Protein AF-A0A258HIW6-F1 (afdb_monomer_lite)

Secondary structure (DSSP, 8-state):
-HHHHHHHSTTHHHHHHHHHHHHHHTT-S--HHHHGGGEEEEEETTEEEEEE--SS-TT-HHHHHHHHHHHHHHHHHHHHHHHTSS---HHHHHHHHHHHHHHHHHHHHHHHHT--

Radius of gyration: 18.86 Å; chains: 1; bounding box: 55×35×41 Å

Organism: NCBI:txid74313

pLDDT: mean 73.28, std 13.44, range [46.88, 96.0]

Sequence (116 aa):
MVKA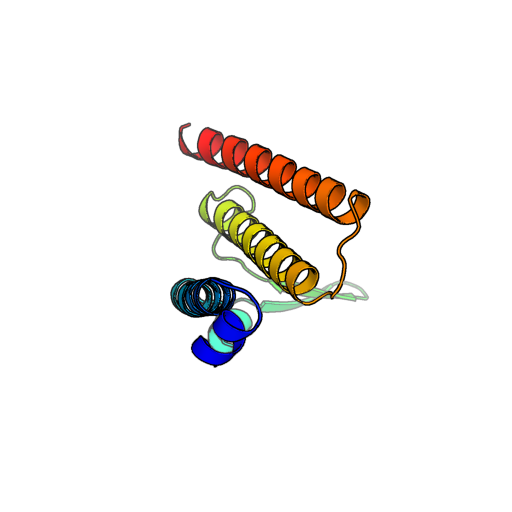LNDLQPDSGDLINDAYEAAIDFGAHPNPRSIFPHVRAGDKDDYYVVRLITLYSTDQFEAKRALLAAVEYGIAIAIVGIRAKATASQELADKLNGVIDLRDSLEAEIRMMAAG

Foldseek 3Di:
DLVVVCVVPNPLSVLVVVLVVVCVVVPVPPDVVVFVVQWDWDDDDPDIDIDRNDPDDPLDLVVLVVVLVVLVSVLSVLVSVQVPDPDHDPVSVVVSVVSVVVSVVSVVVSVVSVVD

Structure (mmCIF, N/CA/C/O backbone):
data_AF-A0A258HIW6-F1
#
_entry.id   AF-A0A258HIW6-F1
#
loop_
_atom_site.group_PDB
_atom_site.id
_atom_site.type_symbol
_atom_site.label_atom_id
_atom_site.label_alt_id
_atom_site.label_comp_id
_atom_site.label_asym_id
_atom_site.label_entity_id
_atom_site.label_seq_id
_atom_site.pdbx_PDB_ins_code
_atom_site.Cartn_x
_atom_site.Cartn_y
_atom_site.Cartn_z
_atom_site.occupancy
_atom_site.B_iso_or_equiv
_atom_site.auth_seq_id
_atom_site.auth_comp_id
_atom_site.auth_asym_id
_atom_site.auth_atom_id
_atom_site.pdbx_PDB_model_num
ATOM 1 N N . MET A 1 1 ? -17.437 -15.418 3.360 1.00 58.97 1 MET A N 1
ATOM 2 C CA . MET A 1 1 ? -16.303 -14.782 4.063 1.00 58.97 1 MET A CA 1
ATOM 3 C C . MET A 1 1 ? -16.619 -13.328 4.400 1.00 58.97 1 MET A C 1
ATOM 5 O O . MET A 1 1 ? -16.669 -13.027 5.581 1.00 58.97 1 MET A O 1
ATOM 9 N N . VAL A 1 2 ? -16.970 -12.492 3.412 1.00 68.75 2 VAL A N 1
ATOM 10 C CA . VAL A 1 2 ? -17.427 -11.092 3.585 1.00 68.75 2 VAL A CA 1
ATOM 11 C C . VAL A 1 2 ? -18.474 -10.921 4.695 1.00 68.75 2 VAL A C 1
ATOM 13 O O . VAL A 1 2 ? -18.218 -10.229 5.672 1.00 68.75 2 VAL A O 1
ATOM 16 N N . LYS A 1 3 ? -19.601 -11.650 4.623 1.00 67.31 3 LYS A N 1
ATOM 17 C CA . LYS A 1 3 ? -20.663 -11.591 5.645 1.00 67.31 3 LYS A CA 1
ATOM 18 C C . LYS A 1 3 ? -20.158 -11.854 7.073 1.00 67.31 3 LYS A C 1
ATOM 20 O O . LYS A 1 3 ? -20.517 -11.125 7.980 1.00 67.31 3 LYS A O 1
ATOM 25 N N . ALA A 1 4 ? -19.309 -12.863 7.270 1.00 60.47 4 ALA A N 1
ATOM 26 C CA . ALA A 1 4 ? -18.799 -13.216 8.598 1.00 60.47 4 ALA A CA 1
ATOM 27 C C . ALA A 1 4 ? -17.856 -12.144 9.175 1.00 60.47 4 ALA A C 1
ATOM 29 O O . ALA A 1 4 ? -17.836 -11.934 10.383 1.00 60.47 4 ALA A O 1
ATOM 30 N N . LEU A 1 5 ? -17.092 -11.460 8.316 1.00 55.47 5 LEU A N 1
ATOM 31 C CA . LEU A 1 5 ? -16.237 -10.340 8.712 1.00 55.47 5 LEU A CA 1
ATOM 32 C C . LEU A 1 5 ? -17.064 -9.093 9.034 1.00 55.47 5 LEU A C 1
ATOM 34 O O . LEU A 1 5 ? -16.783 -8.442 10.032 1.00 55.47 5 LEU A O 1
ATOM 38 N N . ASN A 1 6 ? -18.113 -8.816 8.257 1.00 67.44 6 ASN A N 1
ATOM 39 C CA . ASN A 1 6 ? -19.049 -7.724 8.539 1.00 67.44 6 ASN A CA 1
ATOM 40 C C . ASN A 1 6 ? -19.873 -7.965 9.815 1.00 67.44 6 ASN A C 1
ATOM 42 O O . ASN A 1 6 ? -20.139 -7.018 10.548 1.00 67.44 6 ASN A O 1
ATOM 46 N N . ASP A 1 7 ? -20.233 -9.221 10.107 1.00 71.69 7 ASP A N 1
ATOM 47 C CA . ASP A 1 7 ? -20.914 -9.609 11.351 1.00 71.69 7 ASP A CA 1
ATOM 48 C C . ASP A 1 7 ? -20.009 -9.375 12.594 1.00 71.69 7 ASP A C 1
ATOM 50 O O . ASP A 1 7 ? -20.518 -9.113 13.682 1.00 71.69 7 ASP A O 1
ATOM 54 N N . LEU A 1 8 ? -18.676 -9.451 12.442 1.00 67.12 8 LEU A N 1
ATOM 55 C CA . LEU A 1 8 ? -17.676 -9.166 13.490 1.00 67.12 8 LEU A CA 1
ATOM 56 C C . LEU A 1 8 ? -17.354 -7.672 13.614 1.00 67.12 8 LEU A C 1
ATOM 58 O O . LEU A 1 8 ? -17.281 -7.140 14.721 1.00 67.12 8 LEU A O 1
ATOM 62 N N . GLN A 1 9 ? -17.137 -7.007 12.482 1.00 61.69 9 GLN A N 1
ATOM 63 C CA . GLN A 1 9 ? -16.918 -5.573 12.399 1.00 61.69 9 GLN A CA 1
ATOM 64 C C . GLN A 1 9 ? -17.523 -5.042 11.094 1.00 61.69 9 GLN A C 1
ATOM 66 O O . GLN A 1 9 ? -17.031 -5.410 10.021 1.00 61.69 9 GLN A O 1
ATOM 71 N N . PRO A 1 10 ? -18.532 -4.151 11.168 1.00 81.56 10 PRO A N 1
ATOM 72 C CA . PRO A 1 10 ? -19.206 -3.621 9.989 1.00 81.56 10 PRO A CA 1
ATOM 73 C C . PRO A 1 10 ? -18.230 -3.113 8.919 1.00 81.56 10 PRO A C 1
ATOM 75 O O . PRO A 1 10 ? -17.164 -2.572 9.234 1.00 81.56 10 PRO A O 1
ATOM 78 N N . ASP A 1 11 ? -18.593 -3.339 7.657 1.00 77.75 11 ASP A N 1
ATOM 79 C CA . ASP A 1 11 ? -17.909 -2.884 6.435 1.00 77.75 11 ASP A CA 1
ATOM 80 C C . ASP A 1 11 ? -16.480 -3.414 6.209 1.00 77.75 11 ASP A C 1
ATOM 82 O O . ASP A 1 11 ? -15.817 -3.060 5.233 1.00 77.75 11 ASP A O 1
ATOM 86 N N . SER A 1 12 ? -15.951 -4.260 7.096 1.00 67.75 12 SER A N 1
ATOM 87 C CA . SER A 1 12 ? -14.567 -4.745 6.980 1.00 67.75 12 SER A CA 1
ATOM 88 C C . SER A 1 12 ? -14.426 -5.862 5.948 1.00 67.75 12 SER A C 1
ATOM 90 O O . SER A 1 12 ? -13.394 -5.967 5.291 1.00 67.75 12 SER A O 1
ATOM 92 N N . GLY A 1 13 ? -15.463 -6.680 5.779 1.00 69.38 13 GLY A N 1
ATOM 93 C CA . GLY A 1 13 ? -15.533 -7.702 4.743 1.00 69.38 13 GLY A CA 1
ATOM 94 C C . GLY A 1 13 ? -15.593 -7.110 3.338 1.00 69.38 13 GLY A C 1
ATOM 95 O O . GLY A 1 13 ? -14.914 -7.628 2.455 1.00 69.38 13 GLY A O 1
ATOM 96 N N . ASP A 1 14 ? -16.360 -6.034 3.146 1.00 78.19 14 ASP A N 1
ATOM 97 C CA . ASP A 1 14 ? -16.494 -5.369 1.843 1.00 78.19 14 ASP A CA 1
ATOM 98 C C . ASP A 1 14 ? -15.185 -4.670 1.456 1.00 78.19 14 ASP A C 1
ATOM 100 O O . ASP A 1 14 ? -14.655 -4.916 0.378 1.00 78.19 14 ASP A O 1
ATOM 104 N N . LEU A 1 15 ? -14.568 -3.937 2.393 1.00 74.06 15 LEU A N 1
ATOM 105 C CA . LEU A 1 15 ? -13.258 -3.301 2.199 1.00 74.06 15 LEU A CA 1
ATOM 106 C C . LEU A 1 15 ? -12.169 -4.300 1.760 1.00 74.06 15 LEU A C 1
ATOM 108 O O . LEU A 1 15 ? -11.376 -4.014 0.864 1.00 74.06 15 LEU A O 1
ATOM 112 N N . ILE A 1 16 ? -12.110 -5.473 2.400 1.00 69.62 16 ILE A N 1
ATOM 113 C CA . ILE A 1 16 ? -11.128 -6.517 2.065 1.00 69.62 16 ILE A CA 1
ATOM 114 C C . ILE A 1 16 ? -11.404 -7.099 0.676 1.00 69.62 16 ILE A C 1
ATOM 116 O O . ILE A 1 16 ? -10.461 -7.377 -0.065 1.00 69.62 16 ILE A O 1
ATOM 120 N N . ASN A 1 17 ? -12.677 -7.298 0.330 1.00 76.25 17 ASN A N 1
ATOM 121 C CA . ASN A 1 17 ? -13.066 -7.845 -0.963 1.00 76.25 17 ASN A CA 1
ATOM 122 C C . ASN A 1 17 ? -12.743 -6.874 -2.105 1.00 76.25 17 ASN A C 1
ATOM 124 O O . ASN A 1 17 ? -12.138 -7.279 -3.091 1.00 76.25 17 ASN A O 1
ATOM 128 N N . ASP A 1 18 ? -13.058 -5.593 -1.935 1.00 79.88 18 ASP A N 1
ATOM 129 C CA . ASP A 1 18 ? -12.783 -4.562 -2.937 1.00 79.88 18 ASP A CA 1
ATOM 130 C C . ASP A 1 18 ? -11.276 -4.385 -3.165 1.00 79.88 18 ASP A C 1
ATOM 132 O O . ASP A 1 18 ? -10.822 -4.291 -4.305 1.00 79.88 18 ASP A O 1
ATOM 136 N N . ALA A 1 19 ? -10.473 -4.421 -2.096 1.00 65.88 19 ALA A N 1
ATOM 137 C CA . ALA A 1 19 ? -9.015 -4.383 -2.208 1.00 65.88 19 ALA A CA 1
ATOM 138 C C . ALA A 1 19 ? -8.449 -5.621 -2.930 1.00 65.88 19 ALA A C 1
ATOM 140 O O . ALA A 1 19 ? -7.481 -5.511 -3.683 1.00 65.88 19 ALA A O 1
ATOM 141 N N . TYR A 1 20 ? -9.036 -6.800 -2.710 1.00 68.19 20 TYR A N 1
ATOM 142 C CA . TYR A 1 20 ? -8.628 -8.032 -3.383 1.00 68.19 20 TYR A CA 1
ATOM 143 C C . TYR A 1 20 ? -8.933 -8.001 -4.887 1.00 68.19 20 TYR A C 1
ATOM 145 O O . TYR A 1 20 ? -8.045 -8.290 -5.690 1.00 68.19 20 TYR A O 1
ATOM 153 N N . GLU A 1 21 ? -10.149 -7.610 -5.272 1.00 74.94 21 GLU A N 1
ATOM 154 C CA . GLU A 1 21 ? -10.544 -7.493 -6.682 1.00 74.94 21 GLU A CA 1
ATOM 155 C C . GLU A 1 21 ? -9.711 -6.425 -7.406 1.00 74.94 21 GLU A C 1
ATOM 157 O O . GLU A 1 21 ? -9.165 -6.679 -8.480 1.00 74.94 21 GLU A O 1
ATOM 162 N N . ALA A 1 22 ? -9.480 -5.271 -6.771 1.00 69.75 22 ALA A N 1
ATOM 163 C CA . ALA A 1 22 ? -8.602 -4.245 -7.325 1.00 69.75 22 ALA A CA 1
ATOM 164 C C . ALA A 1 22 ? -7.171 -4.773 -7.557 1.00 69.75 22 ALA A C 1
ATOM 166 O O . ALA A 1 22 ? -6.561 -4.499 -8.592 1.00 69.75 22 ALA A O 1
ATOM 167 N N . ALA A 1 23 ? -6.624 -5.584 -6.646 1.00 65.50 23 ALA A N 1
ATOM 168 C CA . ALA A 1 23 ? -5.291 -6.160 -6.816 1.00 65.50 23 ALA A CA 1
ATOM 169 C C . ALA A 1 23 ? -5.204 -7.099 -8.037 1.00 65.50 23 ALA A C 1
ATOM 171 O O . ALA A 1 23 ? -4.158 -7.163 -8.691 1.00 65.50 23 ALA A O 1
ATOM 172 N N . ILE A 1 24 ? -6.294 -7.796 -8.380 1.00 66.12 24 ILE A N 1
ATOM 173 C CA . ILE A 1 24 ? -6.390 -8.608 -9.600 1.00 66.12 24 ILE A CA 1
ATOM 174 C C . ILE A 1 24 ? -6.351 -7.709 -10.841 1.00 66.12 24 ILE A C 1
ATOM 176 O O . ILE A 1 24 ? -5.529 -7.945 -11.732 1.00 66.12 24 ILE A O 1
ATOM 180 N N . ASP A 1 25 ? -7.168 -6.655 -10.871 1.00 68.06 25 ASP A N 1
ATOM 181 C CA . ASP A 1 25 ? -7.259 -5.723 -12.003 1.00 68.06 25 ASP A CA 1
ATOM 182 C C . ASP A 1 25 ? -5.940 -4.982 -12.273 1.00 68.06 25 ASP A C 1
ATOM 184 O O . ASP A 1 25 ? -5.573 -4.739 -13.425 1.00 68.06 25 ASP A O 1
ATOM 188 N N . PHE A 1 26 ? -5.177 -4.675 -11.220 1.00 62.41 26 PHE A N 1
ATOM 189 C CA . PHE A 1 26 ? -3.872 -4.013 -11.322 1.00 62.41 26 PHE A CA 1
ATOM 190 C C . PHE A 1 26 ? -2.684 -4.983 -11.457 1.00 62.41 26 PHE A C 1
ATOM 192 O O . PHE A 1 26 ? -1.527 -4.561 -11.410 1.00 62.41 26 PHE A O 1
ATOM 199 N N . GLY A 1 27 ? -2.940 -6.277 -11.680 1.00 59.59 27 GLY A N 1
ATOM 200 C CA . GLY A 1 27 ? -1.910 -7.245 -12.061 1.00 59.59 27 GLY A CA 1
ATOM 201 C C . GLY A 1 27 ? -1.026 -7.736 -10.912 1.00 59.59 27 GLY A C 1
ATOM 202 O O . GLY A 1 27 ? 0.068 -8.242 -11.164 1.00 59.59 27 GLY A O 1
ATOM 203 N N . ALA A 1 28 ? -1.488 -7.649 -9.661 1.00 62.53 28 ALA A N 1
ATOM 204 C CA . ALA A 1 28 ? -0.757 -8.119 -8.481 1.00 62.53 28 ALA A CA 1
ATOM 205 C 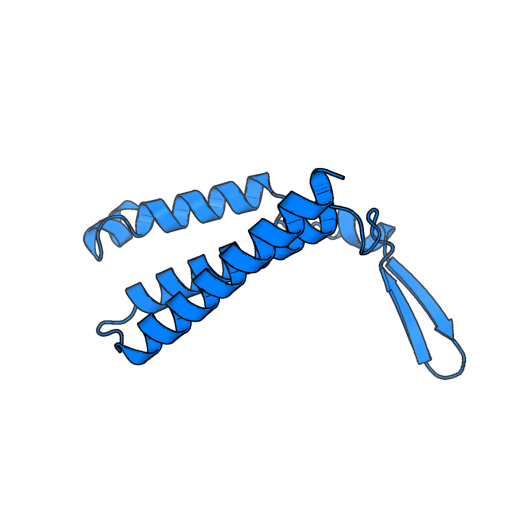C . ALA A 1 28 ? -0.622 -9.653 -8.396 1.00 62.53 28 ALA A C 1
ATOM 207 O O . ALA A 1 28 ? -0.097 -10.170 -7.411 1.00 62.53 28 ALA A O 1
ATOM 208 N N . HIS A 1 29 ? -1.041 -10.404 -9.420 1.00 59.12 29 HIS A N 1
ATOM 209 C CA . HIS A 1 29 ? -0.622 -11.792 -9.556 1.00 59.12 29 HIS A CA 1
ATOM 210 C C . HIS A 1 29 ? 0.840 -11.802 -10.026 1.00 59.12 29 HIS A C 1
ATOM 212 O O . HIS A 1 29 ? 1.094 -11.452 -11.183 1.00 59.12 29 HIS A O 1
ATOM 218 N N . PRO A 1 30 ? 1.824 -12.231 -9.207 1.00 50.50 30 PRO A N 1
ATOM 219 C CA . PRO A 1 30 ? 3.177 -12.415 -9.703 1.00 50.50 30 PRO A CA 1
ATOM 220 C C . PRO A 1 30 ? 3.106 -13.494 -10.783 1.00 50.50 30 PRO A C 1
ATOM 222 O O . PRO A 1 30 ? 2.902 -14.672 -10.500 1.00 50.50 30 PRO A O 1
ATOM 225 N N . ASN A 1 31 ? 3.160 -13.081 -12.046 1.00 54.25 31 ASN A N 1
ATOM 226 C CA . ASN A 1 31 ? 3.247 -13.982 -13.175 1.00 54.25 31 ASN A CA 1
ATOM 227 C C . ASN A 1 31 ? 4.738 -14.159 -13.453 1.00 54.25 31 ASN A C 1
ATOM 229 O O . ASN A 1 31 ? 5.379 -13.238 -13.956 1.00 54.25 31 ASN A O 1
ATOM 233 N N . PRO A 1 32 ? 5.334 -15.324 -13.172 1.00 50.12 32 PRO A N 1
ATOM 234 C CA . PRO A 1 32 ? 6.750 -15.524 -13.450 1.00 50.12 32 PRO A CA 1
ATOM 235 C C . PRO A 1 32 ? 7.079 -15.284 -14.936 1.00 50.12 32 PRO A C 1
ATOM 237 O O . PRO A 1 32 ? 8.182 -14.855 -15.268 1.00 50.12 32 PRO A O 1
ATOM 240 N N . ARG A 1 33 ? 6.097 -15.456 -15.839 1.00 50.62 33 ARG A N 1
ATOM 241 C CA . ARG A 1 33 ? 6.232 -15.141 -17.269 1.00 50.62 33 ARG A CA 1
ATOM 242 C C . ARG A 1 33 ? 6.298 -13.644 -17.587 1.00 50.62 33 ARG A C 1
ATOM 244 O O . ARG A 1 33 ? 6.739 -13.327 -18.682 1.00 50.62 33 ARG A O 1
ATOM 251 N N . SER A 1 34 ? 5.882 -12.738 -16.699 1.00 52.38 34 SER A N 1
ATOM 252 C CA . SER A 1 34 ? 6.038 -11.287 -16.901 1.00 52.38 34 SER A CA 1
ATOM 253 C C . SER A 1 34 ? 7.360 -10.751 -16.344 1.00 52.38 34 SER A C 1
ATOM 255 O O . SER A 1 34 ? 7.859 -9.742 -16.828 1.00 52.38 34 SER A O 1
ATOM 257 N N . ILE A 1 35 ? 7.965 -11.440 -15.370 1.00 52.94 35 ILE A N 1
ATOM 258 C CA . ILE A 1 35 ? 9.213 -11.006 -14.722 1.00 52.94 35 ILE A CA 1
ATOM 259 C C . ILE A 1 35 ? 10.442 -11.624 -15.400 1.00 52.94 35 ILE A C 1
ATOM 261 O O . ILE A 1 35 ? 11.384 -10.910 -15.744 1.00 52.94 35 ILE A O 1
ATOM 265 N N . PHE A 1 36 ? 10.452 -12.940 -15.641 1.00 55.09 36 PHE A N 1
ATOM 266 C CA . PHE A 1 36 ? 11.640 -13.633 -16.158 1.00 55.09 36 PHE A CA 1
ATOM 267 C C . PHE A 1 36 ? 12.147 -13.135 -17.521 1.00 55.09 36 PHE A C 1
ATOM 269 O O . PHE A 1 36 ? 13.365 -13.030 -17.675 1.00 55.09 36 PHE A O 1
ATOM 276 N N . PRO A 1 37 ? 11.297 -12.754 -18.498 1.00 62.00 37 PRO A N 1
ATOM 277 C CA . PRO A 1 37 ? 11.785 -12.209 -19.768 1.00 62.00 37 PRO A CA 1
ATOM 278 C C . PRO A 1 37 ? 12.525 -10.874 -19.623 1.00 62.00 37 PRO A C 1
ATOM 280 O O . PRO A 1 37 ? 13.291 -10.492 -20.514 1.00 62.00 37 PRO A O 1
ATOM 283 N N . HIS A 1 38 ? 12.296 -10.164 -18.519 1.00 57.94 38 HIS A N 1
ATOM 284 C CA . HIS A 1 38 ? 12.830 -8.835 -18.232 1.00 57.94 38 HIS A CA 1
ATOM 285 C C . HIS A 1 38 ? 14.047 -8.871 -17.308 1.00 57.94 38 HIS A C 1
ATOM 287 O O . HIS A 1 38 ? 14.736 -7.868 -17.158 1.00 57.94 38 HIS A O 1
ATOM 293 N N . VAL A 1 39 ? 14.377 -10.031 -16.742 1.00 54.81 39 VAL A N 1
ATOM 294 C CA . VAL A 1 39 ? 15.609 -10.217 -15.979 1.00 54.81 39 VAL A CA 1
ATOM 295 C C . VAL A 1 39 ? 16.763 -10.541 -16.935 1.00 54.81 39 VAL A C 1
ATOM 297 O O . VAL A 1 39 ? 16.671 -11.404 -17.811 1.00 54.81 39 VAL A O 1
ATOM 300 N N . ARG A 1 40 ? 17.879 -9.830 -16.784 1.00 63.62 40 ARG A N 1
ATOM 301 C CA . ARG A 1 40 ? 19.172 -10.145 -17.396 1.00 63.62 40 ARG A CA 1
ATOM 302 C C . ARG A 1 40 ? 20.174 -10.376 -16.278 1.00 63.62 40 ARG A C 1
ATOM 304 O O . ARG A 1 40 ? 20.519 -9.443 -15.560 1.00 63.62 40 ARG A O 1
ATOM 311 N N . ALA A 1 41 ? 20.623 -11.613 -16.137 1.00 64.50 41 ALA A N 1
ATOM 312 C CA . ALA A 1 41 ? 21.734 -11.953 -15.264 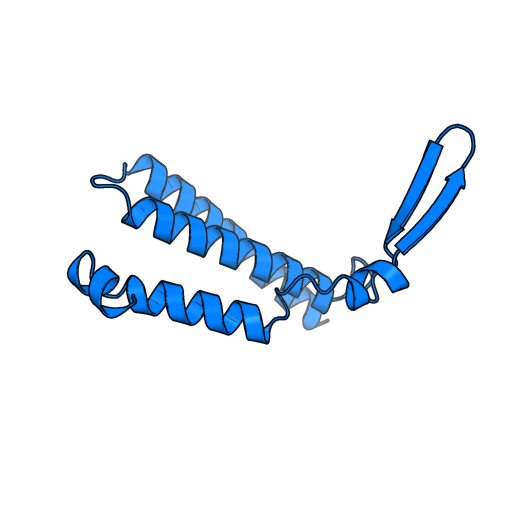1.00 64.50 41 ALA A CA 1
ATOM 313 C C . ALA A 1 41 ? 23.039 -11.929 -16.068 1.00 64.50 41 ALA A C 1
ATOM 315 O O . ALA A 1 41 ? 23.051 -12.299 -17.243 1.00 64.50 41 ALA A O 1
ATOM 316 N N . GLY A 1 42 ? 24.121 -11.484 -15.445 1.00 66.06 42 GLY A N 1
ATOM 317 C CA . GLY A 1 42 ? 25.465 -11.587 -15.995 1.00 66.06 42 GLY A CA 1
ATOM 318 C C . GLY A 1 42 ? 26.511 -11.404 -14.909 1.00 66.06 42 GLY A C 1
ATOM 319 O O . GLY A 1 42 ? 26.238 -10.793 -13.876 1.00 66.06 42 GLY A O 1
ATOM 320 N N . ASP A 1 43 ? 27.703 -11.917 -15.162 1.00 59.47 43 ASP A N 1
ATOM 321 C CA . ASP A 1 43 ? 28.833 -11.765 -14.256 1.00 59.47 43 ASP A CA 1
ATOM 322 C C . ASP A 1 43 ? 29.517 -10.420 -14.498 1.00 59.47 43 ASP A C 1
ATOM 324 O O . ASP A 1 43 ? 29.716 -9.997 -15.644 1.00 59.47 43 ASP A O 1
ATOM 328 N N . LYS A 1 44 ? 29.856 -9.719 -13.415 1.00 63.62 44 LYS A N 1
ATOM 329 C CA . LYS A 1 44 ? 30.719 -8.543 -13.470 1.00 63.62 44 LYS A CA 1
ATOM 330 C C . LYS A 1 44 ? 31.756 -8.636 -12.360 1.00 63.62 44 LYS A C 1
ATOM 332 O O . LYS A 1 44 ? 31.406 -8.565 -11.183 1.00 63.62 44 LYS A O 1
ATOM 337 N N . ASP A 1 45 ? 33.015 -8.743 -12.769 1.00 81.06 45 ASP A N 1
ATOM 338 C CA . ASP A 1 45 ? 34.160 -8.931 -11.879 1.00 81.06 45 ASP A CA 1
ATOM 339 C C . ASP A 1 45 ? 33.923 -10.144 -10.949 1.00 81.06 45 ASP A C 1
ATOM 341 O O . ASP A 1 45 ? 33.759 -11.254 -11.454 1.00 81.06 45 ASP A O 1
ATOM 345 N N . ASP A 1 46 ? 33.824 -9.934 -9.632 1.00 81.81 46 ASP A N 1
ATOM 346 C CA . ASP A 1 46 ? 33.625 -10.988 -8.622 1.00 81.81 46 ASP A CA 1
ATOM 347 C C . ASP A 1 46 ? 32.156 -11.149 -8.161 1.00 81.81 46 ASP A C 1
ATOM 349 O O . ASP A 1 46 ? 31.886 -11.829 -7.165 1.00 81.81 46 ASP A O 1
ATOM 353 N N . TYR A 1 47 ? 31.184 -10.518 -8.837 1.00 46.88 47 TYR A N 1
ATOM 354 C CA . TYR A 1 47 ? 29.777 -10.528 -8.410 1.00 46.88 47 TYR A CA 1
ATOM 355 C C . TYR A 1 47 ? 28.797 -10.862 -9.540 1.00 46.88 47 TYR A C 1
ATOM 357 O O . TYR A 1 47 ? 28.945 -10.435 -10.688 1.00 46.88 47 TYR A O 1
ATOM 365 N N . TYR A 1 48 ? 27.711 -11.544 -9.170 1.00 52.81 48 TYR A N 1
ATOM 366 C CA . TYR A 1 48 ? 26.546 -11.726 -10.031 1.00 52.81 48 TYR A CA 1
ATOM 367 C C . TYR A 1 48 ? 25.718 -10.440 -10.081 1.00 52.81 48 TYR A C 1
ATOM 369 O O . TYR A 1 48 ? 25.220 -9.961 -9.061 1.00 52.81 48 TYR A O 1
ATOM 377 N N . VAL A 1 49 ? 25.521 -9.901 -11.283 1.00 50.84 49 VAL A N 1
ATOM 378 C CA . VAL A 1 49 ? 24.663 -8.740 -11.525 1.00 50.84 49 VAL A CA 1
ATOM 379 C C . VAL A 1 49 ? 23.348 -9.205 -12.129 1.00 50.84 49 VAL A C 1
ATOM 381 O O . VAL A 1 49 ? 23.303 -9.763 -13.224 1.00 50.84 49 VAL A O 1
ATOM 384 N N . VAL A 1 50 ? 22.252 -8.906 -11.436 1.00 54.88 50 VAL A N 1
ATOM 385 C CA . VAL A 1 50 ? 20.892 -9.126 -11.929 1.00 54.88 50 VAL A CA 1
ATOM 386 C C . VAL A 1 50 ? 20.286 -7.771 -12.278 1.00 54.88 50 VAL A C 1
ATOM 388 O O . VAL A 1 50 ? 20.044 -6.941 -11.406 1.00 54.88 50 VAL A O 1
ATOM 391 N N . ARG A 1 51 ? 20.055 -7.527 -13.569 1.00 53.91 51 ARG A N 1
ATOM 392 C CA . ARG A 1 51 ? 19.354 -6.343 -14.074 1.00 53.91 51 ARG A CA 1
ATOM 393 C C . ARG A 1 51 ? 17.911 -6.700 -14.388 1.00 53.91 51 ARG A C 1
ATOM 395 O O . ARG A 1 51 ? 17.657 -7.475 -15.306 1.00 53.91 51 ARG A O 1
ATOM 402 N N . LEU A 1 52 ? 16.975 -6.108 -13.657 1.00 58.50 52 LEU A N 1
ATOM 403 C CA . LEU A 1 52 ? 15.568 -6.103 -14.038 1.00 58.50 52 LEU A CA 1
ATOM 404 C C . LEU A 1 52 ? 15.349 -4.945 -15.018 1.00 58.50 52 LEU A C 1
ATOM 406 O O . LEU A 1 52 ? 15.431 -3.780 -14.637 1.00 58.50 52 LEU A O 1
ATOM 410 N N . ILE A 1 53 ? 15.126 -5.265 -16.289 1.00 59.72 53 ILE A N 1
ATOM 411 C CA . ILE A 1 53 ? 14.769 -4.296 -17.324 1.00 59.72 53 ILE A CA 1
ATOM 412 C C . ILE A 1 53 ? 13.292 -3.973 -17.144 1.00 59.72 53 ILE A C 1
ATOM 414 O O . ILE A 1 53 ? 12.416 -4.677 -17.640 1.00 59.72 53 ILE A O 1
ATOM 418 N N . THR A 1 54 ? 13.007 -2.914 -16.403 1.00 55.28 54 THR A N 1
ATOM 419 C CA . THR A 1 54 ? 11.657 -2.373 -16.336 1.00 55.28 54 THR A CA 1
ATOM 420 C C . THR A 1 54 ? 11.346 -1.667 -17.657 1.00 55.28 54 THR A C 1
ATOM 422 O O . THR A 1 54 ? 12.185 -0.957 -18.209 1.00 55.28 54 THR A O 1
ATOM 425 N N . LEU A 1 55 ? 10.129 -1.849 -18.177 1.00 57.47 55 LEU A N 1
ATOM 426 C CA . LEU A 1 55 ? 9.620 -1.093 -19.336 1.00 57.47 55 LEU A CA 1
ATOM 427 C C . LEU A 1 55 ? 9.611 0.423 -19.086 1.00 57.47 55 LEU A C 1
ATOM 429 O O . LEU A 1 55 ? 9.585 1.213 -20.025 1.00 57.47 55 LEU A O 1
ATOM 433 N N . TYR A 1 56 ? 9.653 0.817 -17.816 1.00 56.88 56 TYR A N 1
ATOM 434 C CA . TYR A 1 56 ? 9.548 2.187 -17.365 1.00 56.88 56 TYR A CA 1
ATOM 435 C C . TYR A 1 56 ? 10.858 2.633 -16.704 1.00 56.88 56 TYR A C 1
ATOM 437 O O . TYR A 1 56 ? 11.368 1.938 -15.822 1.00 56.88 56 TYR A O 1
ATOM 445 N N . SER A 1 57 ? 11.410 3.780 -17.121 1.00 59.31 57 SER A N 1
ATOM 446 C CA . SER A 1 57 ? 12.488 4.446 -16.378 1.00 59.31 57 SER A CA 1
ATOM 447 C C . SER A 1 57 ? 11.967 4.969 -15.035 1.00 59.31 57 SER A C 1
ATOM 449 O O . SER A 1 57 ? 10.760 5.114 -14.844 1.00 59.31 57 SER A O 1
ATOM 451 N N . THR A 1 58 ? 12.871 5.283 -14.105 1.00 59.12 58 THR A N 1
ATOM 452 C CA . THR A 1 58 ? 12.538 5.842 -12.778 1.00 59.12 58 THR A CA 1
ATOM 453 C C . THR A 1 58 ? 11.719 7.131 -12.842 1.00 59.12 58 THR A C 1
ATOM 455 O O . THR A 1 58 ? 11.059 7.494 -11.872 1.00 59.12 58 THR A O 1
ATOM 458 N N . ASP A 1 59 ? 11.732 7.801 -13.991 1.00 65.00 59 ASP A N 1
ATOM 459 C CA . ASP A 1 59 ? 11.068 9.083 -14.199 1.00 65.00 59 ASP A CA 1
ATOM 460 C C . ASP A 1 59 ? 9.669 8.919 -14.800 1.00 65.00 59 ASP A C 1
ATOM 462 O O . ASP A 1 59 ? 8.886 9.867 -14.790 1.00 65.00 59 ASP A O 1
ATOM 466 N N . GLN A 1 60 ? 9.334 7.716 -15.279 1.00 71.00 60 GLN A N 1
ATOM 467 C CA . GLN A 1 60 ? 8.042 7.426 -15.886 1.00 71.00 60 GLN A CA 1
ATOM 468 C C . GLN A 1 60 ? 6.929 7.508 -14.849 1.00 71.00 60 GLN A C 1
ATOM 470 O O . GLN A 1 60 ? 6.967 6.848 -13.805 1.00 71.00 60 GLN A O 1
ATOM 475 N N . PHE A 1 61 ? 5.897 8.269 -15.197 1.00 77.69 61 PHE A N 1
ATOM 476 C CA . PHE A 1 61 ? 4.699 8.445 -14.386 1.00 77.69 61 PHE A CA 1
ATOM 477 C C . PHE A 1 61 ? 4.093 7.107 -13.942 1.00 77.69 61 PHE A C 1
ATOM 479 O O . PHE A 1 61 ? 3.805 6.928 -12.763 1.00 77.69 61 PHE A O 1
ATOM 486 N N . GLU A 1 62 ? 3.986 6.133 -14.850 1.00 73.12 62 GLU A N 1
ATOM 487 C CA . GLU A 1 62 ? 3.390 4.827 -14.545 1.00 73.12 62 GLU A CA 1
ATOM 488 C C . GLU A 1 62 ? 4.183 4.019 -13.509 1.00 73.12 62 GLU A C 1
ATOM 490 O O . GLU A 1 62 ? 3.583 3.361 -12.661 1.00 73.12 62 GLU A O 1
ATOM 495 N N . ALA A 1 63 ? 5.520 4.107 -13.503 1.00 72.44 63 ALA A N 1
ATOM 496 C CA . ALA A 1 63 ? 6.335 3.445 -12.482 1.00 72.44 63 ALA A CA 1
ATOM 497 C C . ALA A 1 63 ? 6.112 4.065 -11.098 1.00 72.44 63 ALA A C 1
ATOM 499 O O . ALA A 1 63 ? 5.931 3.349 -10.113 1.00 72.44 63 ALA A O 1
ATOM 500 N N . LYS A 1 64 ? 6.077 5.401 -11.026 1.00 78.94 64 LYS A N 1
ATOM 501 C CA . LYS A 1 64 ? 5.806 6.132 -9.781 1.00 78.94 64 LYS A CA 1
ATOM 502 C C . LYS A 1 64 ? 4.384 5.867 -9.279 1.00 78.94 64 LYS A C 1
ATOM 504 O O . LYS A 1 64 ? 4.197 5.608 -8.094 1.00 78.94 64 LYS A O 1
ATOM 509 N N . ARG A 1 65 ? 3.399 5.844 -10.184 1.00 80.19 65 ARG A N 1
ATOM 510 C CA . ARG A 1 65 ? 1.998 5.515 -9.887 1.00 80.19 65 ARG A CA 1
ATOM 511 C C . ARG A 1 65 ? 1.845 4.091 -9.349 1.00 80.19 65 ARG A C 1
ATOM 513 O O . ARG A 1 65 ? 1.136 3.891 -8.371 1.00 80.19 65 ARG A O 1
ATOM 520 N N . ALA A 1 66 ? 2.535 3.113 -9.937 1.00 78.69 66 ALA A N 1
ATOM 521 C CA . ALA A 1 66 ? 2.512 1.733 -9.454 1.00 78.69 66 ALA A CA 1
ATOM 522 C C . ALA A 1 66 ? 3.139 1.586 -8.053 1.00 78.69 66 ALA A C 1
ATOM 524 O O . ALA A 1 66 ? 2.616 0.852 -7.216 1.00 78.69 66 ALA A O 1
ATOM 525 N N . LEU A 1 67 ? 4.232 2.306 -7.772 1.00 80.88 67 LEU A N 1
ATOM 526 C CA . LEU A 1 67 ? 4.837 2.338 -6.436 1.00 80.88 67 LEU A CA 1
ATOM 527 C C . LEU A 1 67 ? 3.916 3.000 -5.403 1.00 80.88 67 LEU A C 1
ATOM 529 O O . LEU A 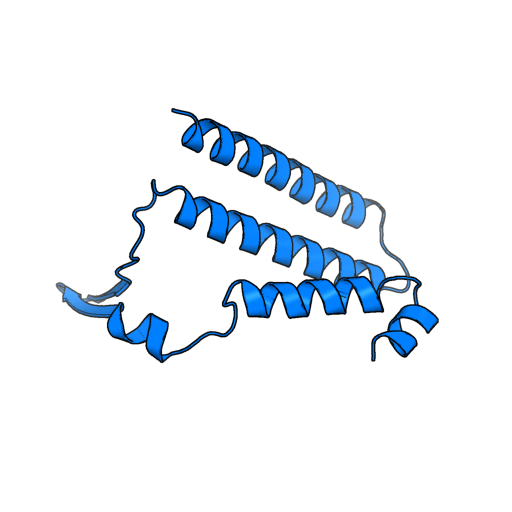1 67 ? 3.796 2.490 -4.291 1.00 80.88 67 LEU A O 1
ATOM 533 N N . LEU A 1 68 ? 3.234 4.088 -5.774 1.00 85.81 68 LEU A N 1
ATOM 534 C CA . LEU A 1 68 ? 2.232 4.730 -4.922 1.00 85.81 68 LEU A CA 1
ATOM 535 C C . LEU A 1 68 ? 1.085 3.764 -4.596 1.00 85.81 68 LEU A C 1
ATOM 537 O O . LEU A 1 68 ? 0.746 3.604 -3.426 1.00 85.81 68 LEU A O 1
ATOM 541 N N . ALA A 1 69 ? 0.569 3.045 -5.595 1.00 82.25 69 ALA A N 1
ATOM 542 C CA . ALA A 1 69 ? -0.465 2.035 -5.382 1.00 82.25 69 ALA A CA 1
ATOM 543 C C . ALA A 1 69 ? -0.012 0.950 -4.384 1.00 82.25 69 ALA A C 1
ATOM 545 O O . ALA A 1 69 ? -0.775 0.548 -3.509 1.00 82.25 69 ALA A O 1
ATOM 546 N N . ALA A 1 70 ? 1.250 0.506 -4.442 1.00 83.88 70 ALA A N 1
ATOM 547 C CA . ALA A 1 70 ? 1.783 -0.454 -3.471 1.00 83.88 70 ALA A CA 1
AT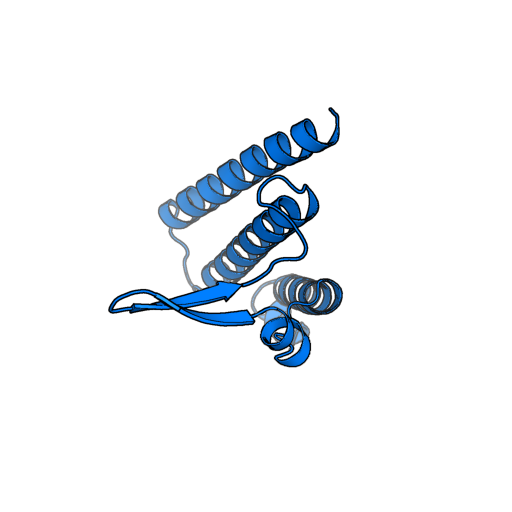OM 548 C C . ALA A 1 70 ? 1.774 0.087 -2.025 1.00 83.88 70 ALA A C 1
ATOM 550 O O . ALA A 1 70 ? 1.482 -0.664 -1.091 1.00 83.88 70 ALA A O 1
ATOM 551 N N . VAL A 1 71 ? 2.051 1.383 -1.833 1.00 86.12 71 VAL A N 1
ATOM 552 C CA . VAL A 1 71 ? 1.940 2.046 -0.521 1.00 86.12 71 VAL A CA 1
ATOM 553 C C . VAL A 1 71 ? 0.487 2.062 -0.042 1.00 86.12 71 VAL A C 1
ATOM 555 O O . VAL A 1 71 ? 0.227 1.724 1.112 1.00 86.12 71 VAL A O 1
ATOM 558 N N . GLU A 1 72 ? -0.467 2.375 -0.921 1.00 87.00 72 GLU A N 1
ATOM 559 C CA . GLU A 1 72 ? -1.902 2.385 -0.600 1.00 87.00 72 GLU A CA 1
ATOM 560 C C . GLU A 1 72 ? -2.410 1.006 -0.160 1.00 87.00 72 GLU A C 1
ATOM 562 O O . GLU A 1 72 ? -3.113 0.895 0.847 1.00 87.00 72 GLU A O 1
ATOM 567 N N . TYR A 1 73 ? -1.980 -0.065 -0.833 1.00 84.44 73 TYR A N 1
ATOM 568 C CA . TYR A 1 73 ? -2.281 -1.431 -0.396 1.00 84.44 73 TYR A CA 1
ATOM 569 C C . TYR A 1 73 ? -1.646 -1.764 0.958 1.00 84.44 73 TYR A C 1
ATOM 571 O O . TYR A 1 73 ? -2.285 -2.402 1.795 1.00 84.44 73 TYR A O 1
ATOM 579 N N . GLY A 1 74 ? -0.416 -1.312 1.215 1.00 84.25 74 GLY A N 1
ATOM 580 C CA . GLY A 1 74 ? 0.225 -1.460 2.525 1.00 84.25 74 GLY A CA 1
ATOM 581 C C . GLY A 1 74 ? -0.573 -0.790 3.649 1.00 84.25 74 GLY A C 1
ATOM 582 O O . GLY A 1 74 ? -0.769 -1.386 4.711 1.00 84.25 74 GLY A O 1
ATOM 583 N N . ILE A 1 75 ? -1.100 0.412 3.396 1.00 88.62 75 ILE A N 1
ATOM 584 C CA . ILE A 1 75 ? -1.991 1.136 4.313 1.00 88.62 75 ILE A CA 1
ATOM 585 C C . ILE A 1 75 ? -3.292 0.353 4.528 1.00 88.62 75 ILE A C 1
ATOM 587 O O . ILE A 1 75 ? -3.708 0.171 5.673 1.00 88.62 75 ILE A O 1
ATOM 591 N N . ALA A 1 76 ? -3.911 -0.163 3.463 1.00 85.56 76 ALA A N 1
ATOM 592 C CA . ALA A 1 76 ? -5.130 -0.965 3.563 1.00 85.56 76 ALA A CA 1
ATOM 593 C C . ALA A 1 76 ? -4.919 -2.226 4.423 1.00 85.56 76 ALA A C 1
ATOM 595 O O . ALA A 1 76 ? -5.716 -2.512 5.320 1.00 85.56 76 ALA A O 1
ATOM 596 N N . ILE A 1 77 ? -3.804 -2.936 4.225 1.00 85.00 77 ILE A N 1
ATOM 597 C CA . ILE A 1 77 ? -3.419 -4.095 5.044 1.00 85.00 77 ILE A CA 1
ATOM 598 C C . ILE A 1 77 ? -3.220 -3.685 6.508 1.00 85.00 77 ILE A C 1
ATOM 600 O O . ILE A 1 77 ? -3.695 -4.379 7.411 1.00 85.00 77 ILE A O 1
ATOM 604 N N . ALA A 1 78 ? -2.559 -2.552 6.765 1.00 86.25 78 ALA A N 1
ATOM 605 C CA . ALA A 1 78 ? -2.371 -2.041 8.118 1.00 86.25 78 ALA A CA 1
ATOM 606 C C . ALA A 1 78 ? -3.713 -1.711 8.794 1.00 86.25 78 ALA A C 1
ATOM 608 O O . ALA A 1 78 ? -3.922 -2.111 9.938 1.00 86.25 78 ALA A O 1
ATOM 609 N N . ILE A 1 79 ? -4.651 -1.069 8.088 1.00 85.75 79 ILE A N 1
ATOM 610 C CA . ILE A 1 79 ? -6.009 -0.785 8.585 1.00 85.75 79 ILE A CA 1
ATOM 611 C C . ILE A 1 79 ? -6.722 -2.079 8.975 1.00 85.75 79 ILE A C 1
ATOM 613 O O . ILE A 1 79 ? -7.259 -2.173 10.080 1.00 85.75 79 ILE A O 1
ATOM 617 N N . VAL A 1 80 ? -6.702 -3.090 8.104 1.00 82.81 80 VAL A N 1
ATOM 618 C CA . VAL A 1 80 ? -7.308 -4.399 8.387 1.00 82.81 80 VAL A CA 1
ATOM 619 C C . VAL A 1 80 ? -6.660 -5.041 9.615 1.00 82.81 80 VAL A C 1
ATOM 621 O O . VAL A 1 80 ? -7.366 -5.499 10.514 1.00 82.81 80 VAL A O 1
ATOM 624 N N . GLY A 1 81 ? -5.328 -5.015 9.704 1.00 83.31 81 GLY A N 1
ATOM 625 C CA . GLY A 1 81 ? -4.590 -5.532 10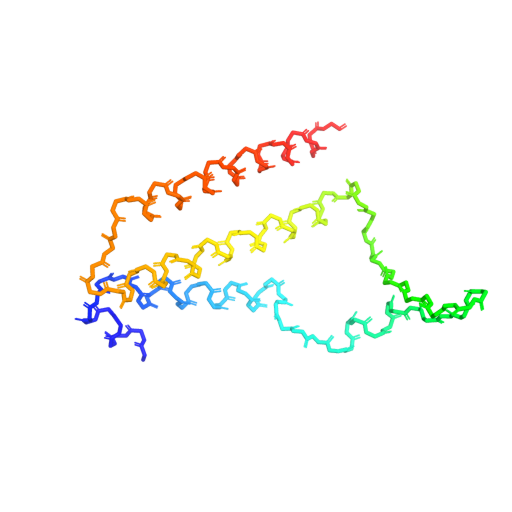.856 1.00 83.31 81 GLY A CA 1
ATOM 626 C C . GLY A 1 81 ? -4.935 -4.815 12.162 1.00 83.31 81 GLY A C 1
ATOM 627 O O . GLY A 1 81 ? -5.023 -5.455 13.206 1.00 83.31 81 GLY A O 1
ATOM 628 N N . ILE A 1 82 ? -5.178 -3.503 12.115 1.00 83.62 82 ILE A N 1
ATOM 629 C CA . ILE A 1 82 ? -5.606 -2.710 13.272 1.00 83.62 82 ILE A CA 1
ATOM 630 C C . ILE A 1 82 ? -7.031 -3.070 13.685 1.00 83.62 82 ILE A C 1
ATOM 632 O O . ILE A 1 82 ? -7.273 -3.304 14.867 1.00 83.62 82 ILE A O 1
ATOM 636 N N . ARG A 1 83 ? -7.956 -3.158 12.723 1.00 80.25 83 ARG A N 1
ATOM 637 C CA . ARG A 1 83 ? -9.357 -3.539 12.964 1.00 80.25 83 ARG A CA 1
ATOM 638 C C . ARG A 1 83 ? -9.492 -4.951 13.533 1.00 80.25 83 ARG A C 1
ATOM 640 O O . ARG A 1 83 ? -10.365 -5.203 14.349 1.00 80.25 83 ARG A O 1
ATOM 647 N N . ALA A 1 84 ? -8.591 -5.860 13.168 1.00 80.50 84 ALA A N 1
ATOM 648 C CA . ALA A 1 84 ? -8.565 -7.213 13.716 1.00 80.50 84 ALA A CA 1
ATOM 649 C C . ALA A 1 84 ? -8.159 -7.281 15.204 1.00 80.50 84 ALA A C 1
ATOM 651 O O . ALA A 1 84 ? -8.285 -8.337 15.828 1.00 80.50 84 ALA A O 1
ATOM 652 N N . LYS A 1 85 ? -7.651 -6.191 15.798 1.00 77.94 85 LYS A N 1
ATOM 653 C CA . LYS A 1 85 ? -7.275 -6.153 17.217 1.00 77.94 85 LYS A CA 1
ATOM 654 C C . LYS A 1 85 ? -8.477 -5.769 18.077 1.00 77.94 85 LYS A C 1
ATOM 656 O O . LYS A 1 85 ? -9.162 -4.797 17.792 1.00 77.94 85 LYS A O 1
ATOM 661 N N . ALA A 1 86 ? -8.649 -6.461 19.207 1.00 70.25 86 ALA A N 1
ATOM 662 C CA . ALA A 1 86 ? -9.680 -6.134 20.201 1.00 70.25 86 ALA A CA 1
ATOM 663 C C . ALA A 1 86 ? -9.558 -4.697 20.750 1.00 70.25 86 ALA A C 1
ATOM 665 O O . ALA A 1 86 ? -10.553 -4.090 21.133 1.00 70.25 86 ALA A O 1
ATOM 666 N N . THR A 1 87 ? -8.339 -4.150 20.770 1.00 74.69 87 THR A N 1
ATOM 667 C CA . THR A 1 87 ? -8.053 -2.743 21.065 1.00 74.69 87 THR A CA 1
ATOM 668 C C . THR A 1 87 ? -6.906 -2.233 20.189 1.00 74.69 87 THR A C 1
ATOM 670 O O . THR A 1 87 ? -5.843 -2.856 20.076 1.00 74.69 87 THR A O 1
ATOM 673 N N . ALA A 1 88 ? -7.114 -1.066 19.583 1.00 75.50 88 ALA A N 1
ATOM 674 C CA . ALA A 1 88 ? -6.082 -0.288 18.908 1.00 75.50 88 ALA A CA 1
ATOM 675 C C . ALA A 1 88 ? -5.636 0.856 19.829 1.00 75.50 88 ALA A C 1
ATOM 677 O O . ALA A 1 88 ? -6.476 1.528 20.424 1.00 75.50 88 ALA A O 1
ATOM 678 N N . SER A 1 89 ? -4.326 1.071 19.978 1.00 84.44 89 SER A N 1
ATOM 679 C CA . SER A 1 89 ? -3.824 2.232 20.720 1.00 84.44 89 SER A CA 1
ATOM 680 C C . SER A 1 89 ? -3.899 3.485 19.852 1.00 84.44 89 SER A C 1
ATOM 682 O O . SER A 1 89 ? -3.696 3.414 18.638 1.00 84.44 89 SER A O 1
ATOM 684 N N . GLN A 1 90 ? -4.130 4.637 20.484 1.00 85.94 90 GLN A N 1
ATOM 685 C CA . GLN A 1 90 ? -4.122 5.933 19.801 1.00 85.94 90 GLN A CA 1
ATOM 686 C C . GLN A 1 90 ? -2.795 6.177 19.066 1.00 85.94 90 GLN A C 1
ATOM 688 O O . GLN A 1 90 ? -2.799 6.578 17.913 1.00 85.94 90 GLN A O 1
ATOM 693 N N . GLU A 1 91 ? -1.668 5.799 19.676 1.00 89.62 91 GLU A N 1
ATOM 694 C CA . GLU A 1 91 ? -0.339 5.882 19.056 1.00 89.62 91 GLU A CA 1
ATOM 695 C C . GLU A 1 91 ? -0.261 5.151 17.702 1.00 89.62 91 GLU A C 1
ATOM 697 O O . GLU A 1 91 ? 0.408 5.601 16.773 1.00 89.62 91 GLU A O 1
ATOM 702 N N . LEU A 1 92 ? -0.936 4.005 17.577 1.00 87.75 92 LEU A N 1
ATOM 703 C CA . LEU A 1 92 ? -0.951 3.224 16.344 1.00 87.75 92 LEU A CA 1
ATOM 704 C C . LEU A 1 92 ? -1.801 3.908 15.263 1.00 87.75 92 LEU A C 1
ATOM 706 O O . LEU A 1 92 ? -1.429 3.881 14.092 1.00 87.75 92 LEU A O 1
ATOM 710 N N . ALA A 1 93 ? -2.913 4.531 15.665 1.00 86.56 93 ALA A N 1
ATOM 711 C CA . ALA A 1 93 ? -3.750 5.334 14.780 1.00 86.56 93 ALA A CA 1
ATOM 712 C C . ALA A 1 93 ? -3.000 6.585 14.294 1.00 86.56 93 ALA A C 1
ATOM 714 O O . ALA A 1 93 ? -3.008 6.870 13.101 1.00 86.56 93 ALA A O 1
ATOM 715 N N . ASP A 1 94 ? -2.277 7.269 15.183 1.00 91.94 94 ASP A N 1
ATOM 716 C CA . ASP A 1 94 ? -1.488 8.457 14.843 1.00 91.94 94 ASP A CA 1
ATOM 717 C C . ASP A 1 94 ? -0.356 8.113 13.859 1.00 91.94 94 ASP A C 1
ATOM 719 O O . ASP A 1 94 ? -0.145 8.816 12.872 1.00 91.94 94 ASP A O 1
ATOM 723 N N . LYS A 1 95 ? 0.333 6.982 14.073 1.00 92.12 95 LYS A N 1
ATOM 724 C CA . LYS A 1 95 ? 1.347 6.468 13.137 1.00 92.12 95 LYS A CA 1
ATOM 725 C C . LYS A 1 95 ? 0.758 6.143 11.768 1.00 92.12 95 LYS A C 1
ATOM 727 O O . LYS A 1 95 ? 1.376 6.464 10.758 1.00 92.12 95 LYS A O 1
ATOM 732 N N . LEU A 1 96 ? -0.414 5.508 11.728 1.00 90.88 96 LEU A N 1
ATOM 733 C CA . LEU A 1 96 ? -1.092 5.191 10.474 1.00 90.88 96 LEU A CA 1
ATOM 734 C C . LEU A 1 96 ? -1.507 6.465 9.727 1.00 90.88 96 LEU A C 1
ATOM 736 O O . LEU A 1 96 ? -1.259 6.560 8.528 1.00 90.88 96 LEU A O 1
ATOM 740 N N . ASN A 1 97 ? -2.065 7.451 10.432 1.00 92.44 97 ASN A N 1
ATOM 741 C CA . ASN A 1 97 ? -2.415 8.746 9.848 1.00 92.44 97 ASN A CA 1
ATOM 742 C C . ASN A 1 97 ? -1.183 9.443 9.257 1.00 92.44 97 ASN A C 1
ATOM 744 O O . ASN A 1 97 ? -1.237 9.893 8.121 1.00 92.44 97 ASN A O 1
ATOM 748 N N . GLY A 1 98 ? -0.035 9.416 9.945 1.00 94.25 98 GLY A N 1
ATOM 749 C CA . GLY A 1 98 ? 1.206 9.974 9.396 1.00 94.25 98 GLY A CA 1
ATOM 750 C C . GLY A 1 98 ? 1.682 9.295 8.101 1.00 94.25 98 GLY A C 1
ATOM 751 O O . GLY A 1 98 ? 2.254 9.950 7.232 1.00 94.25 98 GLY A O 1
ATOM 752 N N . VAL A 1 99 ? 1.431 7.990 7.932 1.00 92.31 99 VAL A N 1
ATOM 753 C CA . VAL A 1 99 ? 1.718 7.283 6.668 1.00 92.31 99 VAL A CA 1
ATOM 754 C C . VAL A 1 99 ? 0.730 7.686 5.568 1.00 92.31 99 VAL A C 1
ATOM 756 O O . VAL A 1 99 ? 1.135 7.817 4.414 1.00 92.31 99 VAL A O 1
ATOM 759 N N . ILE A 1 100 ? -0.541 7.909 5.912 1.00 93.75 100 ILE A N 1
ATOM 760 C CA . ILE A 1 100 ? -1.563 8.403 4.977 1.00 93.75 100 ILE A CA 1
ATOM 761 C C . ILE A 1 100 ? -1.204 9.815 4.492 1.00 93.75 100 ILE A C 1
ATOM 763 O O . ILE A 1 100 ? -1.185 10.047 3.286 1.00 93.75 100 ILE A O 1
ATOM 767 N N . ASP A 1 101 ? -0.806 10.714 5.392 1.00 96.00 101 ASP A N 1
ATOM 768 C CA . ASP A 1 101 ? -0.390 12.080 5.041 1.00 96.00 101 ASP A CA 1
ATOM 769 C C . ASP A 1 101 ? 0.835 12.088 4.106 1.00 96.00 101 ASP A C 1
ATOM 771 O O . ASP A 1 101 ? 0.922 12.868 3.149 1.00 96.00 101 ASP A O 1
ATOM 775 N N . LEU A 1 102 ? 1.793 11.184 4.352 1.00 92.81 102 LEU A N 1
ATOM 776 C CA . LEU A 1 102 ? 2.945 10.994 3.472 1.00 92.81 102 LEU A CA 1
ATOM 777 C C . LEU A 1 102 ? 2.516 10.496 2.085 1.00 92.81 102 LEU A C 1
ATOM 779 O O . LEU A 1 102 ? 3.021 10.992 1.078 1.00 92.81 102 LEU A O 1
ATOM 783 N N . ARG A 1 103 ? 1.583 9.537 2.021 1.00 94.00 103 ARG A N 1
ATOM 784 C CA . ARG A 1 103 ? 1.021 9.040 0.757 1.00 94.00 103 ARG A CA 1
ATOM 785 C C . ARG A 1 103 ? 0.365 10.174 -0.027 1.00 94.00 103 ARG A C 1
ATOM 787 O O . ARG A 1 103 ? 0.652 10.307 -1.213 1.00 94.00 103 ARG A O 1
ATOM 794 N N . ASP A 1 104 ? -0.449 11.004 0.622 1.00 94.31 104 ASP A N 1
ATOM 795 C CA . ASP A 1 104 ? -1.147 12.127 -0.022 1.00 94.31 104 ASP A CA 1
ATOM 796 C C . ASP A 1 104 ? -0.152 13.147 -0.606 1.00 94.31 104 ASP A C 1
ATOM 798 O O . ASP A 1 104 ? -0.324 13.641 -1.724 1.00 94.31 104 ASP A O 1
ATOM 802 N N . SER A 1 105 ? 0.943 13.409 0.115 1.00 92.50 105 SER A N 1
ATOM 803 C CA . SER A 1 105 ? 2.025 14.285 -0.356 1.00 92.50 105 SER A CA 1
ATOM 804 C C . SER A 1 105 ? 2.730 13.709 -1.593 1.00 92.50 105 SER A C 1
ATOM 806 O O . SER A 1 105 ? 2.925 14.416 -2.583 1.00 92.50 105 SER A O 1
ATOM 808 N N . LEU A 1 106 ? 3.051 12.409 -1.575 1.00 90.00 106 LEU A N 1
ATOM 809 C CA . LEU A 1 106 ? 3.660 11.713 -2.714 1.00 90.00 106 LEU A CA 1
ATOM 810 C C . LEU A 1 106 ? 2.741 11.706 -3.941 1.00 90.00 106 LEU A C 1
ATOM 812 O O . LEU A 1 106 ? 3.205 11.913 -5.062 1.00 90.00 106 LEU A O 1
ATOM 816 N N . GLU A 1 107 ? 1.440 11.495 -3.746 1.00 92.12 107 GLU A N 1
ATOM 817 C CA . GLU A 1 107 ? 0.465 11.544 -4.832 1.00 92.12 107 GLU A CA 1
ATOM 818 C C . GLU A 1 107 ? 0.428 12.926 -5.495 1.00 92.12 107 GLU A C 1
ATOM 820 O O . GLU A 1 107 ? 0.453 13.024 -6.727 1.00 92.12 107 GLU A O 1
ATOM 825 N N . ALA A 1 108 ? 0.406 13.993 -4.693 1.00 92.00 108 ALA A N 1
ATOM 826 C CA . ALA A 1 108 ? 0.410 15.360 -5.197 1.00 92.00 108 ALA A CA 1
ATOM 827 C C . ALA A 1 108 ? 1.662 15.647 -6.043 1.00 92.00 108 ALA A C 1
ATOM 829 O O . ALA A 1 108 ? 1.548 16.176 -7.151 1.00 92.00 108 ALA A O 1
ATOM 830 N N . GLU A 1 109 ? 2.845 15.242 -5.572 1.00 88.81 109 GLU A N 1
ATOM 831 C CA . GLU A 1 109 ? 4.097 15.375 -6.324 1.00 88.81 109 GLU A CA 1
ATOM 832 C C . GLU A 1 109 ? 4.060 14.611 -7.653 1.00 88.81 109 GLU A C 1
ATOM 834 O O . GLU A 1 109 ? 4.388 15.170 -8.703 1.00 88.81 109 GLU A O 1
ATOM 839 N N . ILE A 1 110 ? 3.599 13.357 -7.637 1.00 86.25 110 ILE A N 1
ATOM 840 C CA . ILE A 1 110 ? 3.493 12.518 -8.837 1.00 86.25 110 ILE A CA 1
ATOM 841 C C . ILE A 1 110 ? 2.525 13.134 -9.859 1.00 86.25 110 ILE A C 1
ATOM 843 O O . ILE A 1 110 ? 2.821 13.144 -11.056 1.00 86.25 110 ILE A O 1
ATOM 847 N N . ARG A 1 111 ? 1.390 13.686 -9.410 1.00 85.81 111 ARG A N 1
ATOM 848 C CA . ARG A 1 111 ? 0.410 14.354 -10.283 1.00 85.81 111 ARG A CA 1
ATOM 849 C C . ARG A 1 111 ? 0.953 15.649 -10.886 1.00 85.81 111 ARG A C 1
ATOM 851 O O . ARG A 1 111 ? 0.720 15.893 -12.067 1.00 85.81 111 ARG A O 1
ATOM 858 N N . MET A 1 112 ? 1.694 16.454 -10.122 1.00 84.75 112 MET A N 1
ATOM 859 C CA . MET A 1 112 ? 2.333 17.668 -10.650 1.00 84.75 112 MET A CA 1
ATOM 860 C C . MET A 1 112 ? 3.354 17.346 -11.747 1.00 84.75 112 MET A C 1
ATOM 862 O O . MET A 1 112 ? 3.423 18.060 -12.743 1.00 84.75 112 MET A O 1
ATOM 866 N N . MET A 1 113 ? 4.098 16.246 -11.609 1.00 73.81 113 MET A N 1
ATOM 867 C CA . MET A 1 113 ? 5.062 15.796 -12.622 1.00 73.81 113 MET A CA 1
ATOM 868 C C . MET A 1 113 ? 4.408 15.288 -13.915 1.00 73.81 113 MET A C 1
ATOM 870 O O . MET A 1 113 ? 5.074 15.250 -14.941 1.00 73.81 113 MET A O 1
ATOM 874 N N . ALA A 1 114 ? 3.135 14.888 -13.882 1.00 68.62 114 ALA A N 1
ATOM 875 C CA . ALA A 1 114 ? 2.395 14.453 -15.069 1.00 68.62 114 ALA A CA 1
ATOM 876 C C . ALA A 1 114 ? 1.792 15.617 -15.877 1.00 68.62 114 ALA A C 1
ATOM 878 O O . ALA A 1 114 ? 1.315 15.403 -16.990 1.00 68.62 114 ALA A O 1
ATOM 879 N N . ALA A 1 115 ? 1.761 16.822 -15.299 1.00 61.53 115 ALA A N 1
ATOM 880 C CA . ALA A 1 115 ? 1.150 18.014 -15.886 1.00 61.53 115 ALA A CA 1
ATOM 881 C C . ALA A 1 115 ? 2.153 18.950 -16.595 1.00 61.53 115 ALA A C 1
ATOM 883 O O . ALA A 1 115 ? 1.728 19.969 -17.143 1.00 61.53 115 ALA A O 1
ATOM 884 N N . GLY A 1 116 ? 3.453 18.633 -16.560 1.00 51.31 116 GLY A N 1
ATOM 885 C CA . GLY A 1 116 ? 4.533 19.359 -17.246 1.00 51.31 116 GLY A CA 1
ATOM 886 C C . GLY A 1 116 ? 5.115 18.560 -18.400 1.00 51.31 116 GLY A C 1
ATOM 887 O O . GLY A 1 116 ? 5.566 19.210 -19.368 1.00 51.31 116 GLY A O 1
#